Protein AF-A0A9W8S638-F1 (afdb_monomer)

pLDDT: mean 73.61, std 10.63, range [48.84, 89.06]

Organism: NCBI:txid1237075

Secondary structure (DSSP, 8-state):
--HHHHHHHHHHHHHHHHHHH---EEEEEETTEEE-SSPPPHHHHTSPPPPEEEETTEEEEE-PSP--TT-SEEE-TTS-GGG---HHHHHHHHHHHHHHHHHHSTT----TTSSPEEEEEEEEE-

Structure (mmCIF, N/CA/C/O backbone):
data_AF-A0A9W8S638-F1
#
_entry.id   AF-A0A9W8S638-F1
#
loop_
_atom_site.group_PDB
_atom_site.id
_atom_site.type_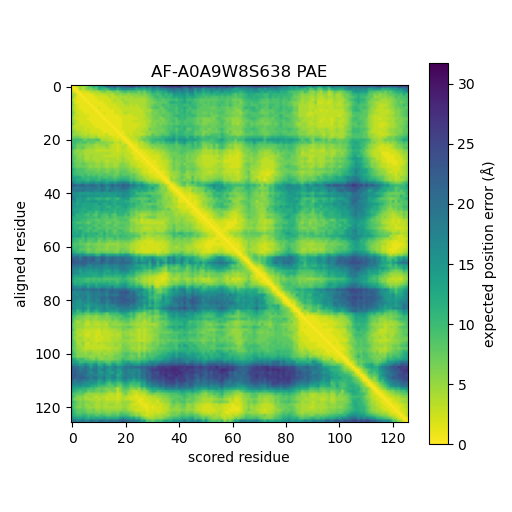symbol
_atom_site.label_atom_id
_atom_site.label_alt_id
_atom_site.label_comp_id
_atom_site.label_asym_id
_atom_site.label_entity_id
_atom_site.label_seq_id
_atom_site.pdbx_PDB_ins_code
_atom_site.Cartn_x
_atom_site.Cartn_y
_atom_site.Cartn_z
_atom_site.occupancy
_atom_site.B_iso_or_equiv
_atom_site.auth_seq_id
_atom_site.auth_comp_id
_atom_site.auth_asym_id
_atom_site.auth_atom_id
_atom_site.pdbx_PDB_model_num
ATOM 1 N N . MET A 1 1 ? 8.085 -21.108 -8.128 1.00 55.81 1 MET A N 1
ATOM 2 C CA . MET A 1 1 ? 8.413 -19.741 -8.559 1.00 55.81 1 MET A CA 1
ATOM 3 C C . MET A 1 1 ? 9.087 -19.091 -7.375 1.00 55.81 1 MET A C 1
ATOM 5 O O . MET A 1 1 ? 8.539 -19.183 -6.281 1.00 55.81 1 MET A O 1
ATOM 9 N N . ASP A 1 2 ? 10.310 -18.611 -7.561 1.00 77.69 2 ASP A N 1
ATOM 10 C CA . ASP A 1 2 ? 11.095 -17.989 -6.489 1.00 77.69 2 ASP A CA 1
ATOM 11 C C . ASP A 1 2 ? 10.426 -16.661 -6.083 1.00 77.69 2 ASP A C 1
ATOM 13 O O . ASP A 1 2 ? 9.883 -15.955 -6.936 1.00 77.69 2 ASP A O 1
ATOM 17 N N . SER A 1 3 ? 10.437 -16.305 -4.795 1.00 73.75 3 SER A N 1
ATOM 18 C CA . SER A 1 3 ? 9.907 -15.025 -4.302 1.00 73.75 3 SER A CA 1
ATOM 19 C C . SER A 1 3 ? 10.531 -13.833 -5.037 1.00 73.75 3 SER A C 1
ATOM 21 O O . SER A 1 3 ? 9.873 -12.815 -5.237 1.00 73.75 3 SER A O 1
ATOM 23 N N . ILE A 1 4 ? 11.777 -13.972 -5.498 1.00 76.94 4 ILE A N 1
ATOM 24 C CA . ILE A 1 4 ? 12.470 -12.955 -6.298 1.00 76.94 4 ILE A CA 1
ATOM 25 C C . ILE A 1 4 ? 11.812 -12.771 -7.677 1.00 76.94 4 ILE A C 1
ATOM 27 O O . ILE A 1 4 ? 11.581 -11.634 -8.087 1.00 76.94 4 ILE A O 1
ATOM 31 N N . GLU A 1 5 ? 11.460 -13.858 -8.369 1.00 79.94 5 GLU A N 1
ATOM 32 C CA . GLU A 1 5 ? 10.821 -13.809 -9.697 1.00 79.94 5 GLU A CA 1
ATOM 33 C C . GLU A 1 5 ? 9.436 -13.149 -9.633 1.00 79.94 5 GLU A C 1
ATOM 35 O O . GLU A 1 5 ? 9.044 -12.408 -10.539 1.00 79.94 5 GLU A O 1
ATOM 40 N N . ILE A 1 6 ? 8.700 -13.385 -8.540 1.00 80.44 6 ILE A N 1
ATOM 41 C CA . ILE A 1 6 ? 7.391 -12.763 -8.291 1.00 80.44 6 ILE A CA 1
ATOM 42 C C . ILE A 1 6 ? 7.542 -11.251 -8.147 1.00 80.44 6 ILE A C 1
ATOM 44 O O . ILE A 1 6 ? 6.836 -10.497 -8.815 1.00 80.44 6 ILE A O 1
ATOM 48 N N . LEU A 1 7 ? 8.470 -10.807 -7.296 1.00 80.62 7 LEU A N 1
ATOM 49 C CA . LEU A 1 7 ? 8.700 -9.385 -7.042 1.00 80.62 7 LEU A CA 1
ATOM 50 C C . LEU A 1 7 ? 9.145 -8.648 -8.310 1.00 80.62 7 LEU A C 1
ATOM 52 O O . LEU A 1 7 ? 8.638 -7.567 -8.596 1.00 80.62 7 LEU A O 1
ATOM 56 N N . GLN A 1 8 ? 10.026 -9.257 -9.106 1.00 80.19 8 GLN A N 1
ATOM 57 C CA . GLN A 1 8 ? 10.449 -8.703 -10.396 1.00 80.19 8 GLN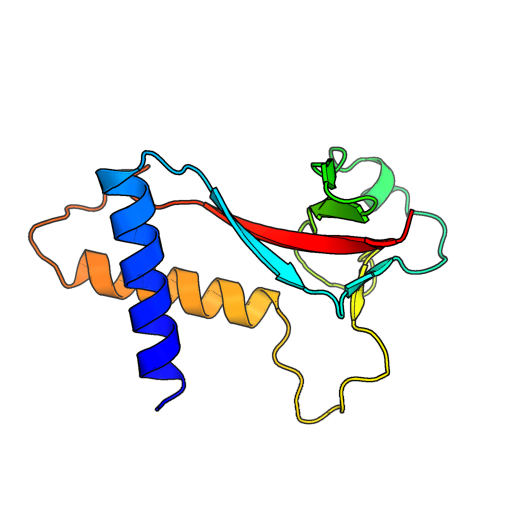 A CA 1
ATOM 58 C C . GLN A 1 8 ? 9.287 -8.598 -11.390 1.00 80.19 8 GLN A C 1
ATOM 60 O O . GLN A 1 8 ? 9.119 -7.574 -12.048 1.00 80.19 8 GLN A O 1
ATOM 65 N N . SER A 1 9 ? 8.447 -9.633 -11.476 1.00 83.00 9 SER A N 1
ATOM 66 C CA . SER A 1 9 ? 7.275 -9.620 -12.359 1.00 83.00 9 SER A CA 1
ATOM 67 C C . SER A 1 9 ? 6.285 -8.518 -11.968 1.00 83.00 9 SER A C 1
ATOM 69 O O . SER A 1 9 ? 5.749 -7.832 -12.837 1.00 83.00 9 SER A O 1
ATOM 71 N N . LEU A 1 10 ? 6.066 -8.312 -10.665 1.00 82.69 10 LEU A N 1
ATOM 72 C CA . LEU A 1 10 ? 5.214 -7.236 -10.152 1.00 82.69 10 LEU A CA 1
ATOM 73 C C . LEU A 1 10 ? 5.796 -5.849 -10.446 1.00 82.69 10 LEU A C 1
ATOM 75 O O . LEU A 1 10 ? 5.056 -4.975 -10.894 1.00 82.69 10 LEU A O 1
ATOM 79 N N . GLY A 1 11 ? 7.106 -5.662 -10.263 1.00 80.38 11 GLY A N 1
ATOM 80 C CA . GLY A 1 11 ? 7.779 -4.408 -10.609 1.00 80.38 11 GLY A CA 1
ATOM 81 C C . GLY A 1 11 ? 7.671 -4.077 -12.099 1.00 80.38 11 GLY A C 1
ATOM 82 O O . GLY A 1 11 ? 7.311 -2.960 -12.467 1.00 80.38 11 GLY A O 1
ATOM 83 N N . TYR A 1 12 ? 7.865 -5.071 -12.972 1.00 82.56 12 TYR A N 1
ATOM 84 C CA . TYR A 1 12 ? 7.689 -4.905 -14.418 1.00 82.56 12 TYR A CA 1
ATOM 85 C C . TYR A 1 12 ? 6.268 -4.468 -14.793 1.00 82.56 12 TYR A C 1
ATOM 87 O O . TYR A 1 12 ? 6.079 -3.548 -15.590 1.00 82.56 12 TYR A O 1
ATOM 95 N N . LEU A 1 13 ? 5.259 -5.112 -14.197 1.00 82.81 13 LEU A N 1
ATOM 96 C CA . LEU A 1 13 ? 3.858 -4.755 -14.416 1.00 82.81 13 LEU A CA 1
ATOM 97 C C . LEU A 1 13 ? 3.567 -3.320 -13.973 1.00 82.81 13 LEU A C 1
ATOM 99 O O . LEU A 1 13 ? 2.873 -2.600 -14.687 1.00 82.81 13 LEU A O 1
ATOM 103 N N . ALA A 1 14 ? 4.109 -2.897 -12.830 1.00 81.94 14 ALA A N 1
ATOM 104 C CA . ALA A 1 14 ? 3.930 -1.548 -12.310 1.00 81.94 14 ALA A CA 1
ATOM 105 C C . ALA A 1 14 ? 4.531 -0.487 -13.251 1.00 81.94 14 ALA A C 1
ATOM 107 O O . ALA A 1 14 ? 3.861 0.489 -13.593 1.00 81.94 14 ALA A O 1
ATOM 108 N N . VAL A 1 15 ? 5.753 -0.711 -13.741 1.00 81.00 15 VAL A N 1
ATOM 109 C CA . VAL A 1 15 ? 6.427 0.194 -14.690 1.00 81.00 15 VAL A CA 1
ATOM 110 C C . VAL A 1 15 ? 5.652 0.298 -15.999 1.00 81.00 15 VAL A C 1
ATOM 112 O O . VAL A 1 15 ? 5.337 1.403 -16.439 1.00 81.00 15 VAL A O 1
ATOM 115 N N . ASN A 1 16 ? 5.265 -0.833 -16.594 1.00 82.75 16 ASN A N 1
ATOM 116 C CA . ASN A 1 16 ? 4.473 -0.817 -17.824 1.00 82.75 16 ASN A CA 1
ATOM 117 C C . ASN A 1 16 ? 3.123 -0.119 -17.624 1.00 82.75 16 ASN A C 1
ATOM 119 O O . ASN A 1 16 ? 2.705 0.669 -18.467 1.00 82.75 16 ASN A O 1
ATOM 123 N N . ALA A 1 17 ? 2.456 -0.349 -16.492 1.00 82.44 17 ALA A N 1
ATOM 124 C CA . ALA A 1 17 ? 1.194 0.306 -16.173 1.00 82.44 17 ALA A CA 1
ATOM 125 C C . ALA A 1 17 ? 1.332 1.835 -16.049 1.00 82.44 17 ALA A C 1
ATOM 127 O O . ALA A 1 17 ? 0.437 2.567 -16.478 1.00 82.44 17 ALA A O 1
ATOM 128 N N . LYS A 1 18 ? 2.452 2.333 -15.511 1.00 83.75 18 LYS A N 1
ATOM 129 C CA . LYS A 1 18 ? 2.751 3.771 -15.475 1.00 83.75 18 LYS A CA 1
ATOM 130 C C . LYS A 1 18 ? 3.029 4.322 -16.874 1.00 83.75 18 LYS A C 1
ATOM 132 O O . LYS A 1 18 ? 2.412 5.313 -17.255 1.00 83.75 18 LYS A O 1
ATOM 137 N N . ILE A 1 19 ? 3.912 3.675 -17.637 1.00 81.12 19 ILE A N 1
ATOM 138 C CA . ILE A 1 19 ? 4.354 4.142 -18.961 1.00 81.12 19 ILE A CA 1
ATOM 139 C C . ILE A 1 19 ? 3.208 4.119 -19.980 1.00 81.12 19 ILE A C 1
ATOM 141 O O . ILE A 1 19 ? 3.009 5.090 -20.707 1.00 81.12 19 ILE A O 1
ATOM 145 N N . GLU A 1 20 ? 2.454 3.022 -20.045 1.00 83.06 20 GLU A N 1
ATOM 146 C CA . GLU A 1 20 ? 1.414 2.822 -21.061 1.00 83.06 20 GLU A CA 1
ATOM 147 C C . GLU A 1 20 ? 0.041 3.318 -20.600 1.00 83.06 20 GLU A C 1
ATOM 149 O O . GLU A 1 20 ? -0.746 3.823 -21.401 1.00 83.06 20 GLU A O 1
ATOM 154 N N . GLY A 1 21 ? -0.262 3.159 -19.311 1.00 78.00 21 GLY A N 1
ATOM 155 C CA . GLY A 1 21 ? -1.582 3.426 -18.741 1.00 78.00 21 GLY A CA 1
ATOM 156 C C . GLY A 1 21 ? -1.707 4.757 -18.003 1.00 78.00 21 GLY A C 1
ATOM 157 O O . GLY A 1 21 ? -2.814 5.096 -17.587 1.00 78.00 21 GLY A O 1
ATOM 158 N N . ASN A 1 22 ? -0.608 5.501 -17.821 1.00 79.12 22 ASN A N 1
ATOM 159 C CA . ASN A 1 22 ? -0.552 6.715 -16.999 1.00 79.12 22 ASN A CA 1
ATOM 160 C C . ASN A 1 22 ? -1.116 6.491 -15.579 1.00 79.12 22 ASN A C 1
ATOM 162 O O . ASN A 1 22 ? -1.827 7.333 -15.030 1.00 79.12 22 ASN A O 1
ATOM 166 N N . ILE A 1 23 ? -0.848 5.312 -15.004 1.00 82.12 23 ILE A N 1
ATOM 167 C CA . ILE A 1 23 ? -1.284 4.965 -13.649 1.00 82.12 23 ILE A CA 1
ATOM 168 C C . ILE A 1 23 ? -0.327 5.581 -12.638 1.00 82.12 23 ILE A C 1
ATOM 170 O O . ILE A 1 23 ? 0.828 5.184 -12.564 1.00 82.12 23 ILE A O 1
ATOM 174 N N . ASP A 1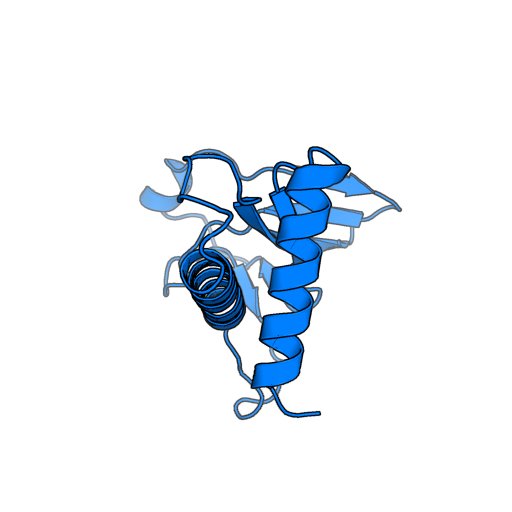 24 ? -0.818 6.510 -11.821 1.00 80.94 24 ASP A N 1
ATOM 175 C CA . ASP A 1 24 ? 0.018 7.201 -10.836 1.00 80.94 24 ASP A CA 1
ATOM 176 C C . ASP A 1 24 ? 0.329 6.378 -9.590 1.00 80.94 24 ASP A C 1
ATOM 178 O O . ASP A 1 24 ? 1.387 6.561 -8.998 1.00 80.94 24 ASP A O 1
ATOM 182 N N . THR A 1 25 ? -0.562 5.470 -9.190 1.00 80.88 25 THR A N 1
ATOM 183 C CA . THR A 1 25 ? -0.381 4.675 -7.973 1.00 80.88 25 THR A CA 1
ATOM 184 C C . THR A 1 25 ? -0.881 3.253 -8.175 1.00 80.88 25 THR A C 1
ATOM 186 O O . THR A 1 25 ? -2.020 3.040 -8.599 1.00 80.88 25 THR A O 1
ATOM 189 N N . PHE A 1 26 ? -0.051 2.279 -7.817 1.00 81.31 26 PHE A N 1
ATOM 190 C CA . PHE A 1 26 ? -0.411 0.874 -7.739 1.00 81.31 26 PHE A CA 1
ATOM 191 C C . PHE A 1 26 ? -0.849 0.531 -6.311 1.00 81.31 26 PHE A C 1
ATOM 193 O O . PHE A 1 26 ? -0.052 0.555 -5.372 1.00 81.31 26 PHE A O 1
ATOM 200 N N . TRP A 1 27 ? -2.134 0.214 -6.145 1.00 83.50 27 TRP A N 1
ATOM 201 C CA . TRP A 1 27 ? -2.714 -0.113 -4.844 1.00 83.50 27 TRP A CA 1
ATOM 202 C C . TRP A 1 27 ? -2.805 -1.624 -4.638 1.00 83.50 27 TRP A C 1
ATOM 204 O O . TRP A 1 27 ? -3.467 -2.309 -5.419 1.00 83.50 27 TRP A O 1
ATOM 214 N N . LEU A 1 28 ? -2.228 -2.141 -3.551 1.00 81.31 28 LEU A N 1
ATOM 215 C CA . LEU A 1 28 ? -2.563 -3.481 -3.062 1.00 81.31 28 LEU A CA 1
ATOM 216 C C . LEU A 1 28 ? -3.619 -3.386 -1.974 1.00 81.31 28 LEU A C 1
ATOM 218 O O . LEU A 1 28 ? -3.534 -2.556 -1.070 1.00 81.31 28 LEU A O 1
ATOM 222 N N . ILE A 1 29 ? -4.602 -4.273 -2.052 1.00 83.25 29 ILE A N 1
ATOM 223 C CA . ILE A 1 29 ? -5.633 -4.413 -1.031 1.00 83.25 29 ILE A CA 1
ATOM 224 C C . ILE A 1 29 ? -5.248 -5.594 -0.151 1.00 83.25 29 ILE A C 1
ATOM 226 O O . ILE A 1 29 ? -5.179 -6.723 -0.634 1.00 83.25 29 ILE A O 1
ATOM 230 N N . ASP A 1 30 ? -5.050 -5.340 1.140 1.00 80.06 30 ASP A N 1
ATOM 231 C CA . ASP A 1 30 ? -4.863 -6.399 2.123 1.00 80.06 30 ASP A CA 1
ATOM 232 C C . ASP A 1 30 ? -6.115 -6.548 2.995 1.00 80.06 30 ASP A C 1
ATOM 234 O O . ASP A 1 30 ? -6.436 -5.722 3.856 1.00 80.06 30 ASP A O 1
ATOM 238 N N . TYR A 1 31 ? -6.831 -7.647 2.764 1.00 78.25 31 TYR A N 1
ATOM 239 C CA . TYR A 1 31 ? -8.040 -8.011 3.502 1.00 78.25 31 TYR A CA 1
ATOM 240 C C . TYR A 1 31 ? -7.763 -8.434 4.949 1.00 78.25 31 TYR A C 1
ATOM 242 O O . TYR A 1 31 ? -8.681 -8.422 5.777 1.00 78.25 31 TYR A O 1
ATOM 250 N N . CYS A 1 32 ? -6.513 -8.774 5.267 1.00 76.75 32 CYS A N 1
ATOM 251 C CA . CYS A 1 32 ? -6.087 -9.130 6.610 1.00 76.75 32 CYS A CA 1
ATOM 252 C C . CYS A 1 32 ? -5.873 -7.891 7.479 1.00 76.75 32 CYS A C 1
ATOM 254 O O . CYS A 1 32 ? -5.787 -8.028 8.693 1.00 76.75 32 CYS A O 1
ATOM 256 N N . ILE A 1 33 ? -5.802 -6.680 6.919 1.00 79.25 33 ILE A N 1
ATOM 257 C CA . ILE A 1 33 ? -5.567 -5.469 7.710 1.00 79.25 33 ILE A CA 1
ATOM 258 C C . ILE A 1 33 ? -6.885 -4.932 8.245 1.00 79.25 33 ILE A C 1
ATOM 260 O O . ILE A 1 33 ? -7.841 -4.688 7.510 1.00 79.25 33 ILE A O 1
ATOM 264 N N . LYS A 1 34 ? -6.922 -4.732 9.560 1.00 79.31 34 LYS A N 1
ATOM 265 C CA . LYS A 1 34 ? -8.070 -4.223 10.303 1.00 79.31 34 LYS A CA 1
ATOM 266 C C . LYS A 1 34 ? -7.666 -3.033 11.154 1.00 79.31 34 LYS A C 1
ATOM 268 O O . LYS A 1 34 ? -6.530 -2.907 11.620 1.00 79.31 34 LYS A O 1
ATOM 273 N N . ARG A 1 35 ? -8.625 -2.145 11.385 1.00 77.75 35 ARG A N 1
ATOM 274 C CA . ARG A 1 35 ? -8.439 -1.013 12.282 1.00 77.75 35 ARG A CA 1
ATOM 275 C C . ARG A 1 35 ? -8.461 -1.480 13.736 1.00 77.75 35 ARG A C 1
ATOM 277 O O . ARG A 1 35 ? -9.340 -2.229 14.154 1.00 77.75 35 ARG A O 1
ATOM 284 N N . ARG A 1 36 ? -7.505 -1.010 14.534 1.00 76.19 36 ARG A N 1
ATOM 285 C CA . ARG A 1 36 ? -7.505 -1.185 15.989 1.00 76.19 36 ARG A CA 1
ATOM 286 C C . ARG A 1 36 ? -8.650 -0.395 16.616 1.00 76.19 36 ARG A C 1
ATOM 288 O O . ARG A 1 36 ? -8.869 0.763 16.270 1.00 76.19 36 ARG A O 1
ATOM 295 N N . ALA A 1 37 ? -9.284 -0.965 17.635 1.00 68.62 37 ALA A N 1
ATOM 296 C CA . ALA A 1 37 ? -10.358 -0.326 18.397 1.00 68.62 37 ALA A CA 1
ATOM 297 C C . ALA A 1 37 ? -9.872 0.749 19.405 1.00 68.62 37 ALA A C 1
ATOM 299 O O . ALA A 1 37 ? -10.439 0.870 20.487 1.00 68.62 37 ALA A O 1
ATOM 300 N N . HIS A 1 38 ? -8.817 1.517 19.098 1.00 67.69 38 HIS A N 1
ATOM 301 C CA . HIS A 1 38 ? -8.276 2.530 20.019 1.00 67.69 38 HIS A CA 1
ATOM 302 C C . HIS A 1 38 ? -8.518 3.967 19.549 1.00 67.69 38 HIS A C 1
ATOM 304 O O . HIS A 1 38 ? -8.662 4.252 18.360 1.00 67.69 38 HIS A O 1
ATOM 310 N N . VAL A 1 39 ? -8.541 4.881 20.521 1.00 68.12 39 VAL A N 1
ATOM 311 C CA . VAL A 1 39 ? -8.621 6.327 20.293 1.00 68.12 39 VAL A CA 1
ATOM 312 C C . VAL A 1 39 ? -7.309 6.807 19.658 1.00 68.12 39 VAL A C 1
ATOM 314 O O . VAL A 1 39 ? -6.253 6.528 20.231 1.00 68.12 39 VAL A O 1
ATOM 317 N N . PRO A 1 40 ? -7.342 7.545 18.530 1.00 69.12 40 PRO A N 1
ATOM 318 C CA . PRO A 1 40 ? -6.132 8.080 17.918 1.00 69.12 40 PRO A CA 1
ATOM 319 C C . PRO A 1 40 ? -5.318 8.933 18.901 1.00 69.12 40 PRO A C 1
ATOM 321 O O . PRO A 1 40 ? -5.850 9.788 19.609 1.00 69.12 40 PRO A O 1
ATOM 324 N N . THR A 1 41 ? -4.006 8.732 18.923 1.00 72.12 41 THR A N 1
ATOM 325 C CA . THR A 1 41 ? -3.049 9.601 19.607 1.00 72.12 41 THR A CA 1
ATOM 326 C C . THR A 1 41 ? -3.064 11.007 18.998 1.00 72.12 41 THR A C 1
ATOM 328 O O . THR A 1 41 ? -3.397 11.197 17.827 1.00 72.12 41 THR A O 1
ATOM 331 N N . LYS A 1 42 ? -2.616 12.016 19.760 1.00 75.56 42 LYS A N 1
ATOM 332 C CA . LYS A 1 42 ? -2.471 13.395 19.248 1.00 75.56 42 LYS A CA 1
ATOM 333 C C . LYS A 1 42 ? -1.601 13.476 17.987 1.00 75.56 42 LYS A C 1
ATOM 335 O O . LYS A 1 42 ? -1.862 14.308 17.130 1.00 75.56 42 LYS A O 1
ATOM 340 N N . LYS A 1 43 ? -0.578 12.619 17.870 1.00 71.88 43 LYS A N 1
ATOM 341 C CA . LYS A 1 43 ? 0.276 12.552 16.676 1.00 71.88 43 LYS A CA 1
ATOM 342 C C . LYS A 1 43 ? -0.503 12.044 15.462 1.00 71.88 43 LYS A C 1
ATOM 344 O O . LYS A 1 43 ? -0.430 12.672 14.416 1.00 71.88 43 LYS A O 1
ATOM 349 N N . GLN A 1 44 ? -1.282 10.972 15.619 1.00 69.31 44 GLN A N 1
ATOM 350 C CA . GLN A 1 44 ? -2.121 10.426 14.545 1.00 69.31 44 GLN A CA 1
ATOM 351 C C . GLN A 1 44 ? -3.229 11.397 14.122 1.00 69.31 44 GLN A C 1
ATOM 353 O O . GLN A 1 44 ? -3.510 11.513 12.938 1.00 69.31 44 GLN A O 1
ATOM 358 N N . ALA A 1 45 ? -3.841 12.116 15.068 1.00 74.44 45 ALA A N 1
ATOM 359 C CA . ALA A 1 45 ? -4.903 13.080 14.766 1.00 74.44 45 ALA A CA 1
ATOM 360 C C . ALA A 1 45 ? -4.421 14.283 13.934 1.00 74.44 45 ALA A C 1
ATOM 362 O O . ALA A 1 45 ? -5.230 14.930 13.278 1.00 74.44 45 ALA A O 1
ATOM 363 N N . ASN A 1 46 ? -3.117 14.576 13.969 1.00 76.56 46 ASN A N 1
ATOM 364 C CA . ASN A 1 46 ? -2.499 15.649 13.192 1.00 76.56 46 ASN A CA 1
ATOM 365 C C . ASN A 1 46 ? -1.997 15.184 11.814 1.00 76.56 46 ASN A C 1
ATOM 367 O O . ASN A 1 46 ? -1.538 16.020 11.036 1.00 76.56 46 ASN A O 1
ATOM 371 N N . LEU A 1 47 ? -2.034 13.879 11.515 1.00 73.81 47 LEU A N 1
ATOM 372 C CA . LEU A 1 47 ? -1.714 13.380 10.179 1.00 73.81 47 LEU A CA 1
ATOM 373 C C . LEU A 1 47 ? -2.829 13.765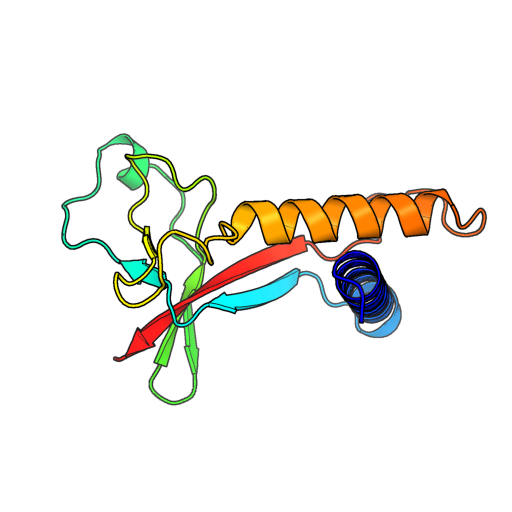 9.198 1.00 73.81 47 LEU A C 1
ATOM 375 O O . LEU A 1 47 ? -3.994 13.854 9.602 1.00 73.81 47 LEU A O 1
ATOM 379 N N . PRO A 1 48 ? -2.500 13.981 7.912 1.00 75.75 48 PRO A N 1
ATOM 380 C CA . PRO A 1 48 ? -3.525 14.151 6.896 1.00 75.75 48 PRO A CA 1
ATOM 381 C C . PRO A 1 48 ? -4.475 12.943 6.901 1.00 75.75 48 PRO A C 1
ATOM 383 O O . PRO A 1 48 ? -4.043 11.816 7.167 1.00 75.75 48 PRO A O 1
ATOM 386 N N . PRO A 1 49 ? -5.775 13.162 6.633 1.00 78.69 49 PRO A N 1
ATOM 387 C CA . PRO A 1 49 ? -6.722 12.064 6.561 1.00 78.69 49 PRO A CA 1
ATOM 388 C C . PRO A 1 49 ? -6.300 11.097 5.443 1.00 78.69 49 PRO A C 1
ATOM 390 O O . PRO A 1 49 ? -5.914 11.561 4.367 1.00 78.69 49 PRO A O 1
ATOM 393 N N . PRO A 1 50 ? -6.381 9.774 5.673 1.00 82.56 50 PRO A N 1
ATOM 394 C CA . PRO A 1 50 ? -6.065 8.800 4.637 1.00 82.56 50 PRO A CA 1
ATOM 395 C C . PRO A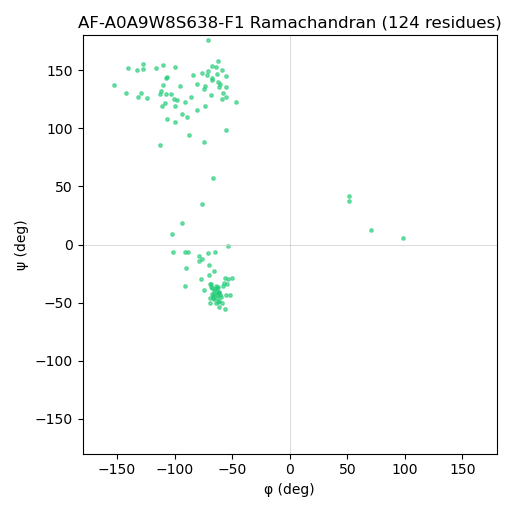 1 50 ? -7.057 8.922 3.480 1.00 82.56 50 PRO A C 1
ATOM 397 O O . PRO A 1 50 ? -8.220 9.300 3.682 1.00 82.56 50 PRO A O 1
ATOM 400 N N . ARG A 1 51 ? -6.631 8.547 2.273 1.00 86.75 51 ARG A N 1
ATOM 401 C CA . ARG A 1 51 ? -7.554 8.369 1.149 1.00 86.75 51 ARG A CA 1
ATOM 402 C C . ARG A 1 51 ? -8.559 7.267 1.480 1.00 86.75 51 ARG A C 1
ATOM 404 O O . ARG A 1 51 ? -8.203 6.214 2.008 1.00 86.75 51 ARG A O 1
ATOM 411 N N . VAL A 1 52 ? -9.828 7.519 1.172 1.00 86.94 52 VAL A N 1
ATOM 412 C CA . VAL A 1 52 ? -10.922 6.562 1.372 1.00 86.94 52 VAL A CA 1
ATOM 413 C C . VAL A 1 52 ? -11.709 6.447 0.077 1.00 86.94 52 VAL A C 1
ATOM 415 O O . VAL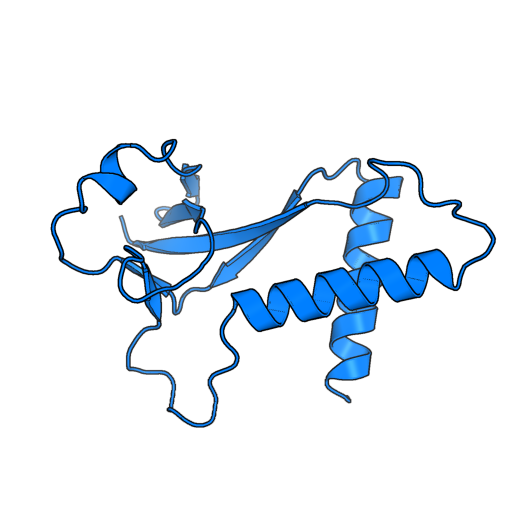 A 1 52 ? -12.119 7.463 -0.484 1.00 86.94 52 VAL A O 1
ATOM 418 N N . SER A 1 53 ? -11.957 5.221 -0.369 1.00 88.81 53 SER A N 1
ATOM 419 C CA . SER A 1 53 ? -12.853 4.921 -1.483 1.00 88.81 53 SER A CA 1
ATOM 420 C C . SER A 1 53 ? -13.896 3.881 -1.073 1.00 88.81 53 SER A C 1
ATOM 422 O O . SER A 1 53 ? -13.711 3.119 -0.123 1.00 88.81 53 SER A O 1
ATOM 424 N N . TYR A 1 54 ? -15.031 3.885 -1.769 1.00 88.75 54 TYR A N 1
ATOM 425 C CA . TYR A 1 54 ? -16.138 2.963 -1.531 1.00 88.75 54 TYR A CA 1
ATOM 426 C C . TYR A 1 54 ? -16.450 2.230 -2.827 1.00 88.75 54 TYR A C 1
ATOM 428 O O . TYR A 1 54 ? -16.674 2.872 -3.853 1.00 88.75 54 TYR A O 1
ATOM 436 N N . GLN A 1 55 ? -16.468 0.902 -2.780 1.00 86.50 55 GLN A N 1
ATOM 437 C CA . GLN A 1 55 ? -16.764 0.066 -3.939 1.00 86.50 55 GLN A CA 1
ATOM 438 C C . GLN A 1 55 ? -17.367 -1.263 -3.475 1.00 86.50 55 GLN A C 1
ATOM 440 O O . GLN A 1 55 ? -16.924 -1.829 -2.481 1.00 86.50 55 GLN A O 1
ATOM 445 N N . ASP A 1 56 ? -18.411 -1.735 -4.162 1.00 86.50 56 ASP A N 1
ATOM 446 C CA . ASP A 1 56 ? -19.074 -3.024 -3.902 1.00 86.50 56 ASP A CA 1
ATOM 447 C C . ASP A 1 56 ? -19.493 -3.248 -2.435 1.00 86.50 56 ASP A C 1
ATOM 449 O O . ASP A 1 56 ? -19.304 -4.322 -1.866 1.00 86.50 56 ASP A O 1
ATOM 453 N N . GLY A 1 57 ? -20.042 -2.207 -1.795 1.00 84.38 57 GLY A N 1
ATOM 454 C CA . GLY A 1 57 ? -20.468 -2.262 -0.388 1.00 84.38 57 GLY A CA 1
ATOM 455 C C . GLY A 1 57 ? -19.313 -2.339 0.615 1.00 84.38 57 GLY A C 1
ATOM 456 O O . GLY A 1 57 ? -19.530 -2.623 1.787 1.00 84.38 57 GLY A O 1
ATOM 457 N N . ARG A 1 58 ? -18.079 -2.097 0.166 1.00 86.81 58 ARG A N 1
ATOM 458 C CA . ARG A 1 58 ? -16.872 -2.122 0.991 1.00 86.81 58 ARG A CA 1
ATOM 459 C C . ARG A 1 58 ? -16.231 -0.750 1.041 1.00 86.81 58 ARG A C 1
ATOM 461 O O . ARG A 1 58 ? -16.343 0.054 0.112 1.00 86.81 58 ARG A O 1
ATOM 468 N N . ARG A 1 59 ? -15.533 -0.503 2.142 1.00 89.06 59 ARG A N 1
ATOM 469 C CA . ARG A 1 59 ? -14.756 0.706 2.387 1.00 89.06 59 ARG A CA 1
ATOM 470 C C . ARG A 1 59 ? -13.271 0.366 2.303 1.00 89.06 59 ARG A C 1
ATOM 472 O O . ARG A 1 59 ? -12.785 -0.471 3.061 1.00 89.06 59 ARG A O 1
ATOM 479 N N . PHE A 1 60 ? -12.558 1.038 1.406 1.00 88.38 60 PHE A N 1
ATOM 480 C CA . PHE A 1 60 ? -11.118 0.896 1.214 1.00 88.38 60 PHE A CA 1
ATOM 481 C C . PHE A 1 60 ? -10.409 2.128 1.754 1.00 88.38 60 PHE A C 1
ATOM 483 O O . PHE A 1 60 ? -10.805 3.255 1.454 1.00 88.38 60 PHE A O 1
ATOM 490 N N . ILE A 1 61 ? -9.395 1.924 2.588 1.00 87.56 61 ILE A N 1
ATOM 491 C CA . ILE A 1 61 ? -8.740 3.010 3.318 1.00 87.56 61 ILE A CA 1
ATOM 492 C C . ILE A 1 61 ? -7.238 2.874 3.167 1.00 87.56 61 ILE A C 1
ATOM 494 O O . ILE A 1 61 ? -6.677 1.827 3.476 1.00 87.56 61 ILE A O 1
ATOM 498 N N . GLU A 1 62 ? -6.600 3.952 2.733 1.00 86.50 62 GLU A N 1
ATOM 499 C CA . GLU A 1 62 ? -5.152 4.054 2.665 1.00 86.50 62 GLU A CA 1
ATOM 500 C C . GLU A 1 62 ? -4.514 3.830 4.033 1.00 86.50 62 GLU A C 1
ATOM 502 O O . GLU A 1 62 ? -4.881 4.442 5.045 1.00 86.50 62 GLU A O 1
ATOM 507 N N . VAL A 1 63 ? -3.513 2.957 4.042 1.00 80.69 63 VAL A N 1
ATOM 508 C CA . VAL A 1 63 ? -2.692 2.723 5.211 1.00 80.69 63 VAL A CA 1
ATOM 509 C C . VAL A 1 63 ? -1.387 3.495 5.094 1.00 80.69 63 VAL A C 1
ATOM 511 O O . VAL A 1 63 ? -0.467 3.106 4.381 1.00 80.69 63 VAL A O 1
ATOM 514 N N . LEU A 1 64 ? -1.297 4.581 5.857 1.00 72.88 64 LEU A N 1
ATOM 515 C CA . LEU A 1 64 ? -0.085 5.384 5.968 1.00 72.88 64 LEU A CA 1
ATOM 516 C C . LEU A 1 64 ? 0.971 4.639 6.812 1.00 72.88 64 LEU A C 1
ATOM 518 O O . LEU A 1 64 ? 0.736 4.318 7.980 1.00 72.88 64 LEU A O 1
ATOM 522 N N . SER A 1 65 ? 2.123 4.355 6.200 1.00 62.19 65 SER A N 1
ATOM 523 C CA . SER A 1 65 ? 3.310 3.738 6.815 1.00 62.19 65 SER A CA 1
ATOM 524 C C . SER A 1 65 ? 3.987 4.669 7.849 1.00 62.19 65 SER A C 1
ATOM 526 O O . SER A 1 65 ? 3.888 5.891 7.707 1.00 62.19 65 SER A O 1
ATOM 528 N N . PRO A 1 66 ? 4.711 4.147 8.869 1.00 53.06 66 PRO A N 1
ATOM 529 C CA . PRO A 1 66 ? 4.941 2.737 9.170 1.00 53.06 66 PRO A CA 1
ATOM 530 C C . PRO A 1 66 ? 4.032 2.201 10.278 1.00 53.06 66 PRO A C 1
ATOM 532 O O . PRO A 1 66 ? 3.620 2.915 11.197 1.00 53.06 66 PRO A O 1
ATOM 535 N N . TYR A 1 67 ? 3.777 0.893 10.208 1.00 60.12 67 TYR A N 1
ATOM 536 C CA . TYR A 1 67 ? 3.070 0.075 11.197 1.00 60.12 67 TYR A CA 1
ATOM 537 C C . TYR A 1 67 ? 3.849 -0.051 12.518 1.00 60.12 67 TYR A C 1
ATOM 539 O O . TYR A 1 67 ? 4.172 -1.138 12.984 1.00 60.12 67 TYR A O 1
ATOM 547 N N . GLY A 1 68 ? 4.171 1.078 13.145 1.00 54.16 68 GLY A N 1
ATOM 548 C CA . GLY A 1 68 ? 4.703 1.109 14.498 1.00 54.16 68 GLY A CA 1
ATOM 549 C C . GLY A 1 68 ? 3.636 0.742 15.532 1.00 54.16 68 GLY A C 1
ATOM 550 O O . GLY A 1 68 ? 2.448 0.603 15.228 1.00 54.16 68 GLY A O 1
ATOM 551 N N . ARG A 1 69 ? 4.041 0.663 16.808 1.00 57.16 69 ARG A N 1
ATOM 552 C CA . ARG A 1 69 ? 3.104 0.511 17.942 1.00 57.16 69 ARG A CA 1
ATOM 553 C C . ARG A 1 69 ? 1.963 1.532 17.909 1.00 57.16 69 ARG A C 1
ATOM 555 O O . ARG A 1 69 ? 0.861 1.192 18.327 1.00 57.16 69 ARG A O 1
ATOM 562 N N . ASP A 1 70 ? 2.217 2.703 17.335 1.00 62.34 70 ASP A N 1
ATOM 563 C CA . ASP A 1 70 ? 1.274 3.808 17.192 1.00 62.34 70 ASP A CA 1
ATOM 564 C C . ASP A 1 70 ? 0.520 3.806 15.847 1.00 62.34 70 ASP A C 1
ATOM 566 O O . ASP A 1 70 ? -0.000 4.840 15.447 1.00 62.34 70 ASP A O 1
ATOM 570 N N . SER A 1 71 ? 0.458 2.697 15.103 1.00 71.69 71 SER A N 1
ATOM 571 C CA . SER A 1 71 ? -0.394 2.603 13.907 1.00 71.69 71 SER A CA 1
ATOM 572 C C . SER A 1 71 ? -1.852 2.313 14.291 1.00 71.69 71 SER A C 1
ATOM 574 O O . SER A 1 71 ? -2.102 1.482 15.175 1.00 71.69 71 SER A O 1
ATOM 576 N N . PRO A 1 72 ? -2.846 2.962 13.645 1.00 73.69 72 PRO A N 1
ATOM 577 C CA . PRO A 1 72 ? -4.253 2.615 13.824 1.00 73.69 72 PRO A CA 1
ATOM 578 C C . PRO A 1 72 ? -4.605 1.274 13.171 1.00 73.69 72 PRO A C 1
ATOM 580 O O . PRO A 1 72 ? -5.708 0.776 13.381 1.00 73.69 72 PRO A O 1
ATOM 583 N N . TRP A 1 73 ? -3.679 0.685 12.415 1.00 78.12 73 TRP A N 1
ATOM 584 C CA . TRP A 1 73 ? -3.864 -0.542 11.661 1.00 78.12 73 TRP A CA 1
ATOM 585 C C . TRP A 1 73 ? -3.121 -1.709 12.303 1.00 78.12 73 TRP A C 1
ATOM 587 O O . TRP A 1 73 ? -2.019 -1.560 12.831 1.00 78.12 73 TRP A O 1
ATOM 597 N N . GLN A 1 74 ? -3.729 -2.886 12.239 1.00 75.62 74 GLN A N 1
ATOM 598 C CA . GLN A 1 74 ? -3.116 -4.150 12.622 1.00 75.62 74 GLN A CA 1
ATOM 599 C C . GLN A 1 74 ? -3.532 -5.246 11.649 1.00 75.62 74 GLN A C 1
ATOM 601 O O . GLN A 1 74 ? -4.623 -5.194 11.088 1.00 75.62 74 GLN A O 1
ATOM 606 N N . GLN A 1 75 ? -2.685 -6.248 11.476 1.00 70.94 75 GLN A N 1
ATOM 607 C CA . GLN A 1 75 ? -3.056 -7.454 10.749 1.00 70.94 75 GLN A CA 1
ATOM 608 C C . GLN A 1 75 ? -3.959 -8.335 11.629 1.00 70.94 75 GLN A C 1
ATOM 610 O O . GLN A 1 75 ? -3.849 -8.322 12.858 1.00 70.94 75 GLN A O 1
ATOM 615 N N . SER A 1 76 ? -4.888 -9.055 11.010 1.00 67.25 76 SER A N 1
ATOM 616 C CA . SER A 1 76 ? -5.800 -9.984 11.669 1.00 67.25 76 SER A CA 1
ATOM 617 C C . SER A 1 76 ? -5.010 -11.115 12.320 1.00 67.25 76 SER A C 1
ATOM 619 O O . SER A 1 76 ? -4.063 -11.639 11.736 1.00 67.25 76 SER A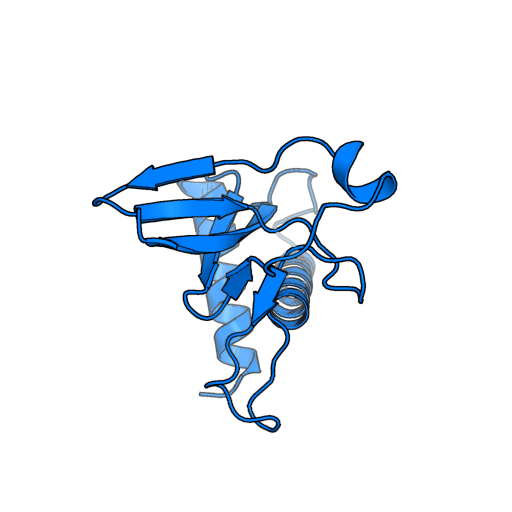 O 1
ATOM 621 N N . TYR A 1 77 ? -5.427 -11.515 13.521 1.00 57.81 77 TYR A N 1
ATOM 622 C CA . TYR A 1 77 ? -4.799 -12.581 14.310 1.00 57.81 77 TYR A CA 1
ATOM 623 C C . TYR A 1 77 ? -4.900 -13.976 13.671 1.00 57.81 77 TYR A C 1
ATOM 625 O O . TYR A 1 77 ? -4.321 -14.922 14.192 1.00 57.81 77 TYR A O 1
ATOM 633 N N . GLU A 1 78 ? -5.639 -14.115 12.568 1.00 59.34 78 GLU A N 1
ATOM 634 C CA . GLU A 1 78 ? -5.809 -15.379 11.843 1.00 59.34 78 GLU A CA 1
ATOM 635 C C . GLU A 1 78 ? -4.586 -15.765 10.993 1.00 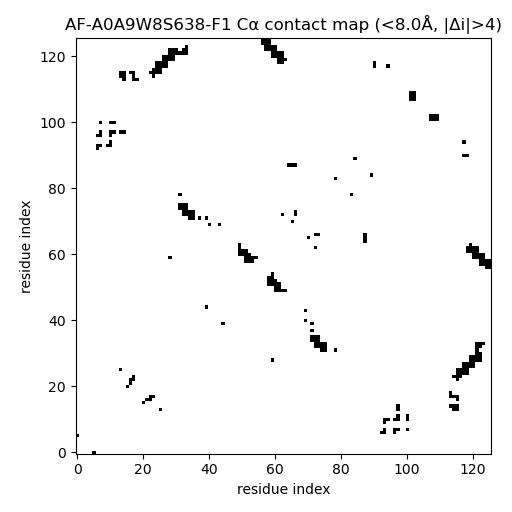59.34 78 GLU A C 1
ATOM 637 O O . GLU A 1 78 ? -4.497 -16.908 10.555 1.00 59.34 78 GLU A O 1
ATOM 642 N N . VAL A 1 79 ? -3.631 -14.849 10.783 1.00 59.00 79 VAL A N 1
ATOM 643 C CA . VAL A 1 79 ? -2.381 -15.137 10.062 1.00 59.00 79 VAL A CA 1
ATOM 644 C C . VAL A 1 79 ? -1.312 -15.589 11.061 1.00 59.00 79 VAL A C 1
ATOM 646 O O . VAL A 1 79 ? -1.001 -14.873 12.019 1.00 59.00 79 VAL A O 1
ATOM 649 N N . GLY A 1 80 ? -0.763 -16.789 10.850 1.00 55.00 80 GLY A N 1
ATOM 650 C CA . GLY A 1 80 ? 0.262 -17.382 11.709 1.00 55.00 80 GLY A CA 1
ATOM 651 C C . GLY A 1 80 ? 1.521 -16.516 11.822 1.00 55.00 80 GLY A C 1
ATOM 652 O O . GLY A 1 80 ? 1.884 -15.788 10.901 1.00 55.00 80 GLY A O 1
ATOM 653 N N . GLU A 1 81 ? 2.202 -16.603 12.968 1.00 54.81 81 GLU A N 1
ATOM 654 C CA . GLU A 1 81 ? 3.409 -15.821 13.274 1.00 54.81 81 GLU A CA 1
ATOM 655 C C . GLU A 1 81 ? 4.549 -15.995 12.267 1.00 54.81 81 GLU A C 1
ATOM 657 O O . GLU A 1 81 ? 5.256 -15.032 11.967 1.00 54.81 81 GLU A O 1
ATOM 662 N N . ASP A 1 82 ? 4.660 -17.192 11.703 1.00 53.16 82 ASP A N 1
ATOM 663 C CA . ASP A 1 82 ? 5.740 -17.589 10.802 1.00 53.16 82 ASP A CA 1
ATOM 664 C C . ASP A 1 82 ? 5.456 -17.272 9.319 1.00 53.1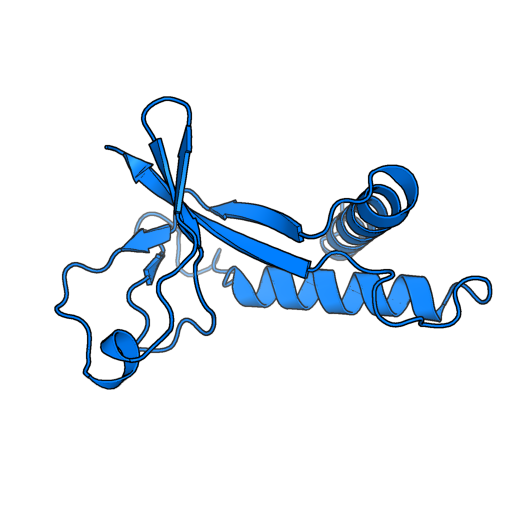6 82 ASP A C 1
ATOM 666 O O . ASP A 1 82 ? 6.341 -17.407 8.479 1.00 53.16 82 ASP A O 1
ATOM 670 N N . GLU A 1 83 ? 4.248 -16.802 8.986 1.00 52.38 83 GLU A N 1
ATOM 671 C CA . GLU A 1 83 ? 3.850 -16.379 7.627 1.00 52.38 83 GLU A CA 1
ATOM 672 C C . GLU A 1 83 ? 3.854 -14.845 7.471 1.00 52.38 83 GLU A C 1
ATOM 674 O O . GLU A 1 83 ? 3.399 -14.287 6.469 1.00 52.38 83 GLU A O 1
ATOM 679 N N . ARG A 1 84 ? 4.380 -14.140 8.479 1.00 55.34 84 ARG A N 1
ATOM 680 C CA . ARG A 1 84 ? 4.415 -12.679 8.563 1.00 55.34 84 ARG A CA 1
ATOM 681 C C . ARG A 1 84 ? 5.462 -12.083 7.623 1.00 55.34 84 ARG A C 1
ATOM 683 O O . ARG A 1 84 ? 6.579 -11.782 8.038 1.00 55.34 84 ARG A O 1
ATOM 690 N N . MET A 1 85 ? 5.084 -11.805 6.380 1.00 60.69 85 MET A N 1
ATOM 691 C CA . MET A 1 85 ? 5.703 -10.694 5.660 1.00 60.69 85 MET A CA 1
ATOM 692 C C . MET A 1 85 ? 4.889 -9.438 5.950 1.00 60.69 85 MET A C 1
ATOM 694 O O . MET A 1 85 ? 3.744 -9.316 5.522 1.00 60.69 85 MET A O 1
ATOM 698 N N . GLU A 1 86 ? 5.464 -8.513 6.716 1.00 66.00 86 GLU A N 1
ATOM 699 C CA . GLU A 1 86 ? 4.819 -7.229 6.978 1.00 66.00 86 GLU A CA 1
ATOM 700 C C . GLU A 1 86 ? 4.587 -6.532 5.628 1.00 66.00 86 GLU A C 1
ATOM 702 O O . GLU A 1 86 ? 5.520 -6.373 4.845 1.00 66.00 86 GLU A O 1
ATOM 707 N N . CYS A 1 87 ? 3.349 -6.141 5.315 1.00 67.56 87 CYS A N 1
ATOM 708 C CA . CYS A 1 87 ? 2.990 -5.651 3.977 1.00 67.56 87 CYS A CA 1
ATOM 709 C C . CYS A 1 87 ? 3.843 -4.465 3.508 1.00 67.56 87 CYS A C 1
ATOM 711 O O . CYS A 1 87 ? 4.111 -4.339 2.320 1.00 67.56 87 CYS A O 1
ATOM 713 N N . TYR A 1 88 ? 4.354 -3.640 4.427 1.00 66.50 88 TYR A N 1
ATOM 714 C CA . TYR A 1 88 ? 5.311 -2.588 4.072 1.00 66.50 88 TYR A CA 1
ATOM 715 C C . TYR A 1 88 ? 6.681 -3.140 3.631 1.00 66.50 88 TYR A C 1
ATOM 717 O O . TYR A 1 88 ? 7.305 -2.547 2.760 1.00 66.50 88 TYR A O 1
ATOM 725 N N . LEU A 1 89 ? 7.156 -4.259 4.195 1.00 71.62 89 LEU A N 1
ATOM 726 C CA . LEU A 1 89 ? 8.382 -4.929 3.743 1.00 71.62 89 LEU A CA 1
ATOM 727 C C . LEU A 1 89 ? 8.184 -5.511 2.350 1.00 71.62 89 LEU A C 1
ATOM 729 O O . LEU A 1 89 ? 9.099 -5.451 1.532 1.00 71.62 89 LEU A O 1
ATOM 733 N N . PHE A 1 90 ? 6.991 -6.039 2.073 1.00 75.69 90 PHE A N 1
ATOM 734 C CA . PHE A 1 90 ? 6.631 -6.476 0.730 1.00 75.69 90 PHE A CA 1
ATOM 735 C C . PHE A 1 90 ? 6.669 -5.314 -0.264 1.00 75.69 90 PHE A C 1
ATOM 737 O O . PHE A 1 90 ? 7.328 -5.432 -1.291 1.00 75.69 90 PHE A O 1
ATOM 744 N N . PHE A 1 91 ? 6.048 -4.177 0.068 1.00 75.88 91 PHE A N 1
ATOM 745 C CA . PHE A 1 91 ? 6.094 -2.980 -0.775 1.00 75.88 91 PHE A CA 1
ATOM 746 C C . PHE A 1 91 ? 7.505 -2.478 -1.009 1.00 75.88 91 PHE A C 1
ATOM 748 O O . PHE A 1 91 ? 7.902 -2.344 -2.158 1.00 75.88 91 PHE A O 1
ATOM 755 N N . ASN A 1 92 ? 8.280 -2.310 0.059 1.00 75.94 92 ASN A N 1
ATOM 756 C CA . ASN A 1 92 ? 9.668 -1.885 -0.044 1.00 75.94 92 ASN A CA 1
ATOM 757 C C . ASN A 1 92 ? 10.481 -2.860 -0.916 1.00 75.94 92 ASN A C 1
ATOM 759 O O . ASN A 1 92 ? 11.329 -2.457 -1.701 1.00 75.94 92 ASN A O 1
ATOM 763 N N . SER A 1 93 ? 10.184 -4.163 -0.840 1.00 80.31 93 SER A N 1
ATOM 764 C CA . SER A 1 93 ? 10.827 -5.164 -1.698 1.00 80.31 93 SER A CA 1
ATOM 765 C C . SER A 1 93 ? 10.420 -5.032 -3.169 1.00 80.31 93 SER A C 1
ATOM 767 O O . SER A 1 93 ? 11.257 -5.256 -4.037 1.00 80.31 93 SER A O 1
ATOM 769 N N . ILE A 1 94 ? 9.166 -4.681 -3.473 1.00 79.75 94 ILE A N 1
ATOM 770 C CA . ILE A 1 94 ? 8.731 -4.401 -4.850 1.00 79.75 94 ILE A CA 1
ATOM 771 C C . ILE A 1 94 ? 9.373 -3.107 -5.354 1.00 79.75 94 ILE A C 1
ATOM 773 O O . ILE A 1 94 ? 9.893 -3.102 -6.465 1.00 79.75 94 ILE A O 1
ATOM 777 N N . GLU A 1 95 ? 9.369 -2.042 -4.551 1.00 77.69 95 GLU A N 1
ATOM 778 C CA . GLU A 1 95 ? 9.955 -0.738 -4.884 1.00 77.69 95 GLU A CA 1
ATOM 779 C C . GLU A 1 95 ? 11.432 -0.884 -5.250 1.00 77.69 95 GLU A C 1
ATOM 781 O O . GLU A 1 95 ? 11.802 -0.605 -6.388 1.00 77.69 95 GLU A O 1
ATOM 786 N N . ILE A 1 96 ? 12.238 -1.470 -4.357 1.00 79.88 96 ILE A N 1
ATOM 787 C CA . ILE A 1 96 ? 13.672 -1.710 -4.588 1.00 79.88 96 ILE A CA 1
ATOM 788 C C . ILE A 1 96 ? 13.900 -2.516 -5.872 1.00 79.88 96 ILE A C 1
ATOM 790 O O . ILE A 1 96 ? 14.787 -2.209 -6.663 1.00 79.88 96 ILE A O 1
ATOM 794 N N . ARG A 1 97 ? 13.098 -3.561 -6.118 1.00 79.31 97 ARG A N 1
ATOM 795 C CA . ARG A 1 97 ? 13.244 -4.375 -7.335 1.00 79.31 97 ARG A CA 1
ATOM 796 C C . ARG A 1 97 ? 12.837 -3.632 -8.597 1.00 79.31 97 ARG A C 1
ATOM 798 O O . ARG A 1 97 ? 13.421 -3.873 -9.649 1.00 79.31 97 ARG A O 1
ATOM 805 N N . THR A 1 98 ? 11.845 -2.761 -8.497 1.00 76.19 98 THR A N 1
ATOM 806 C CA . THR A 1 98 ? 11.390 -1.928 -9.608 1.00 76.19 98 THR A CA 1
ATOM 807 C C . THR A 1 98 ? 12.467 -0.915 -9.991 1.00 76.19 98 THR A C 1
ATOM 809 O O . THR A 1 98 ? 12.762 -0.765 -11.178 1.00 76.19 98 THR A O 1
ATOM 812 N N . GLU A 1 99 ? 13.100 -0.298 -8.991 1.00 75.56 99 GLU A N 1
ATOM 813 C CA . GLU A 1 99 ? 14.257 0.588 -9.156 1.00 75.56 99 GLU A CA 1
ATOM 814 C C . GLU A 1 99 ? 15.444 -0.161 -9.786 1.00 75.56 99 GLU A C 1
ATOM 816 O O . GLU A 1 99 ? 15.903 0.227 -10.861 1.00 75.56 99 GLU A O 1
ATOM 821 N N . ASP A 1 100 ? 15.857 -1.300 -9.208 1.00 75.38 100 ASP A N 1
ATOM 822 C CA . ASP A 1 100 ? 16.953 -2.147 -9.718 1.00 75.38 100 ASP A CA 1
ATOM 823 C C . ASP A 1 100 ? 16.775 -2.495 -11.211 1.00 75.38 100 ASP A C 1
ATOM 825 O O . ASP A 1 100 ? 17.729 -2.488 -11.995 1.00 75.38 100 ASP A O 1
ATOM 829 N N . MET A 1 101 ? 15.549 -2.851 -11.616 1.00 72.56 101 MET A N 1
ATOM 830 C CA . MET A 1 101 ? 15.236 -3.230 -12.996 1.00 72.56 101 MET A CA 1
ATOM 831 C C . MET A 1 101 ? 15.401 -2.066 -13.969 1.00 72.56 101 MET A C 1
ATOM 833 O O . MET A 1 101 ? 15.897 -2.260 -15.082 1.00 72.56 101 MET A O 1
ATOM 837 N N . CYS A 1 102 ? 14.985 -0.874 -13.556 1.00 67.19 102 CYS A N 1
ATOM 838 C CA . CYS A 1 102 ? 15.044 0.307 -14.401 1.00 67.19 102 CYS A CA 1
ATOM 839 C C . CYS A 1 102 ? 16.480 0.824 -14.517 1.00 67.19 102 CYS A C 1
ATOM 841 O O . CYS A 1 102 ? 16.921 1.105 -15.632 1.00 67.19 102 CYS A O 1
ATOM 843 N N . ASP A 1 103 ? 17.248 0.788 -13.427 1.00 69.00 103 ASP A N 1
ATOM 844 C CA . ASP A 1 103 ? 18.675 1.132 -13.404 1.00 69.00 103 ASP A CA 1
ATOM 845 C C . ASP A 1 103 ? 19.522 0.195 -14.276 1.00 69.00 103 ASP A C 1
ATOM 847 O O . ASP A 1 103 ? 20.455 0.628 -14.960 1.00 69.00 103 ASP A O 1
ATOM 851 N N . ALA A 1 104 ? 19.187 -1.099 -14.297 1.00 63.31 104 ALA A N 1
ATOM 852 C CA . ALA A 1 104 ? 19.849 -2.082 -15.152 1.00 63.31 104 ALA A CA 1
ATOM 853 C C . ALA A 1 104 ? 19.522 -1.889 -16.644 1.00 63.31 104 ALA A C 1
ATOM 855 O O . ALA A 1 104 ? 20.317 -2.254 -17.519 1.00 63.31 104 ALA A O 1
ATOM 856 N N . SER A 1 105 ? 18.363 -1.308 -16.958 1.00 58.97 105 SER A N 1
ATOM 857 C CA . SER A 1 105 ? 17.969 -0.982 -18.322 1.00 58.97 105 SER A CA 1
ATOM 858 C C . SER A 1 105 ? 18.493 0.403 -18.710 1.00 58.97 105 SER A C 1
ATOM 860 O O . SER A 1 105 ? 17.845 1.424 -18.520 1.00 58.97 105 SER A O 1
ATOM 862 N N . THR A 1 106 ? 19.658 0.447 -19.354 1.00 52.38 106 THR A N 1
ATOM 863 C CA . THR A 1 106 ? 20.331 1.661 -19.878 1.00 52.38 106 THR A CA 1
ATOM 864 C C . THR A 1 106 ? 19.488 2.561 -20.803 1.00 52.38 106 THR A C 1
ATOM 866 O O . THR A 1 106 ? 19.974 3.586 -21.273 1.00 52.38 106 THR A O 1
ATOM 869 N N . SER A 1 107 ? 18.237 2.191 -21.087 1.00 51.88 107 SER A N 1
ATOM 870 C CA . SER A 1 107 ? 17.266 2.948 -21.888 1.00 51.88 107 SER A CA 1
ATOM 871 C C . SER A 1 107 ? 16.404 3.904 -21.056 1.00 51.88 107 SER A C 1
ATOM 873 O O . SER A 1 107 ? 15.847 4.848 -21.612 1.00 51.88 107 SER A O 1
ATOM 875 N N . TYR A 1 108 ? 16.298 3.675 -19.746 1.00 50.00 108 TYR A N 1
ATOM 876 C CA . TYR A 1 108 ? 15.510 4.492 -18.833 1.00 50.00 108 TYR A CA 1
ATOM 877 C C . TYR A 1 108 ? 16.475 5.199 -17.889 1.00 50.00 108 TYR A C 1
ATOM 879 O O . TYR A 1 108 ? 16.790 4.725 -16.805 1.00 50.00 108 TYR A O 1
ATOM 887 N N . HIS A 1 109 ? 17.001 6.347 -18.316 1.00 48.84 109 HIS A N 1
ATOM 888 C CA . HIS A 1 109 ? 17.559 7.279 -17.343 1.00 48.84 109 HIS A CA 1
ATOM 889 C C . HIS A 1 109 ? 16.460 7.569 -16.316 1.00 48.84 109 HIS A C 1
ATOM 891 O O . HIS A 1 109 ? 15.348 7.900 -16.722 1.00 48.84 109 HIS A O 1
ATOM 897 N N . ILE A 1 110 ? 16.757 7.397 -15.026 1.00 51.69 110 ILE A N 1
ATOM 898 C CA . ILE A 1 110 ? 15.835 7.661 -13.919 1.00 51.69 110 ILE A CA 1
ATOM 899 C C . ILE A 1 110 ? 15.353 9.111 -14.049 1.00 51.69 110 ILE A C 1
ATOM 901 O O . ILE A 1 110 ? 16.068 10.056 -13.716 1.00 51.69 110 ILE A O 1
ATOM 905 N N . VAL A 1 111 ? 14.168 9.294 -14.617 1.00 53.16 111 VAL A N 1
ATOM 906 C CA . VAL A 1 111 ? 13.460 10.569 -14.643 1.00 53.16 111 VAL A CA 1
ATOM 907 C C . VAL A 1 111 ? 12.416 10.473 -13.545 1.00 53.16 111 VAL A C 1
ATOM 909 O O . VAL A 1 111 ? 11.617 9.533 -13.535 1.00 53.16 111 VAL A O 1
ATOM 912 N N . ASP A 1 112 ? 12.432 11.438 -12.625 1.00 55.75 112 ASP A N 1
ATOM 913 C CA . ASP A 1 112 ? 11.397 11.584 -11.603 1.00 55.75 112 ASP A CA 1
ATOM 914 C C . ASP A 1 112 ? 10.006 11.478 -12.254 1.00 55.75 112 ASP A C 1
ATOM 916 O O . ASP A 1 112 ? 9.682 12.220 -13.184 1.00 55.75 112 ASP A O 1
ATOM 920 N N . GLY A 1 113 ? 9.188 10.531 -11.783 1.00 59.97 113 GLY A N 1
ATOM 921 C CA . GLY A 1 113 ? 7.828 10.306 -12.284 1.00 59.97 113 GLY A CA 1
ATOM 922 C C . GLY A 1 113 ? 7.650 9.180 -13.312 1.00 59.97 113 GLY A C 1
ATOM 923 O O . GLY A 1 113 ? 6.534 9.010 -13.802 1.00 59.97 113 GLY A O 1
ATOM 924 N N . LEU A 1 114 ? 8.688 8.389 -13.622 1.00 64.62 114 LEU A N 1
ATOM 925 C CA . LEU A 1 114 ? 8.550 7.159 -14.427 1.00 64.62 114 LEU A CA 1
ATOM 926 C C . LEU A 1 114 ? 8.004 5.951 -13.647 1.00 64.62 114 LEU A C 1
ATOM 928 O O . LEU A 1 114 ? 7.641 4.948 -14.261 1.00 64.62 114 LEU A O 1
ATOM 932 N N . TYR A 1 115 ? 7.903 6.052 -12.322 1.00 69.69 115 TYR A N 1
ATOM 933 C CA . TYR A 1 115 ? 7.397 4.986 -11.458 1.00 69.69 115 TYR A CA 1
ATOM 934 C C . TYR A 1 115 ? 5.994 5.320 -10.947 1.00 69.69 115 TYR A C 1
ATOM 936 O O . TYR A 1 115 ? 5.701 6.496 -10.698 1.00 69.69 115 TYR A O 1
ATOM 944 N N . PRO A 1 116 ? 5.106 4.322 -10.802 1.00 75.06 116 PRO A N 1
ATOM 945 C CA . PRO A 1 116 ? 3.921 4.510 -9.989 1.00 75.06 116 PRO A CA 1
ATOM 946 C C . PRO A 1 116 ? 4.330 4.541 -8.514 1.00 75.06 116 PRO A C 1
ATOM 948 O O . PRO A 1 116 ? 5.221 3.805 -8.091 1.00 75.06 116 PRO A O 1
ATOM 951 N N . ASP A 1 117 ? 3.629 5.339 -7.721 1.00 78.88 117 ASP A N 1
ATOM 952 C CA . ASP A 1 117 ? 3.672 5.190 -6.271 1.00 78.88 117 ASP A CA 1
ATOM 953 C C . ASP A 1 117 ? 3.112 3.811 -5.896 1.00 78.88 117 ASP A C 1
ATOM 955 O O . ASP A 1 117 ? 2.173 3.320 -6.532 1.00 78.88 117 ASP A O 1
ATOM 959 N N . PHE A 1 118 ? 3.622 3.192 -4.836 1.00 78.69 118 PHE A N 1
ATOM 960 C CA . PHE A 1 118 ? 3.018 1.984 -4.285 1.00 78.69 118 PHE A CA 1
ATOM 961 C C . PHE A 1 118 ? 2.239 2.309 -3.012 1.00 78.69 118 PHE A C 1
ATOM 963 O O . PHE A 1 118 ? 2.734 2.961 -2.096 1.00 78.69 118 PHE A O 1
ATOM 970 N N . GLY A 1 119 ? 0.986 1.858 -2.956 1.00 80.25 119 GLY A N 1
ATOM 971 C CA . GLY A 1 119 ? 0.079 2.172 -1.859 1.00 80.25 119 GLY A CA 1
ATOM 972 C C . GLY A 1 119 ? -0.656 0.949 -1.324 1.00 80.25 119 GLY A C 1
ATOM 973 O O . GLY A 1 119 ? -0.974 0.018 -2.062 1.00 80.25 119 GLY A O 1
ATOM 974 N N . LEU A 1 120 ? -0.989 0.971 -0.034 1.00 82.81 120 LEU A N 1
ATOM 975 C CA . LEU A 1 120 ? -1.715 -0.101 0.649 1.00 82.81 120 LEU A CA 1
ATOM 976 C C . LEU A 1 120 ? -3.119 0.346 1.046 1.00 82.81 120 LEU A C 1
ATOM 978 O O . LEU A 1 120 ? -3.282 1.393 1.671 1.00 82.81 120 LEU A O 1
ATOM 982 N N . LEU A 1 121 ? -4.122 -0.475 0.741 1.00 86.56 121 LEU A N 1
ATOM 983 C CA . LEU A 1 121 ? -5.504 -0.292 1.173 1.00 86.56 121 LEU A CA 1
ATOM 984 C C . LEU A 1 121 ? -5.914 -1.394 2.155 1.00 86.56 121 LEU A C 1
ATOM 986 O O . LEU A 1 121 ? -5.787 -2.583 1.864 1.00 86.56 121 LEU A O 1
ATOM 990 N N . ALA A 1 122 ? -6.478 -0.998 3.293 1.00 86.00 122 ALA A N 1
ATOM 991 C CA . ALA A 1 122 ? -7.245 -1.886 4.158 1.00 86.00 122 ALA A CA 1
ATOM 992 C C . ALA A 1 122 ? -8.696 -1.970 3.666 1.00 86.00 122 ALA A C 1
ATOM 994 O O . ALA A 1 122 ? -9.248 -0.972 3.197 1.00 86.00 122 ALA A O 1
ATOM 995 N N . CYS A 1 123 ? -9.324 -3.140 3.810 1.00 86.44 123 CYS A N 1
ATOM 996 C CA . CYS A 1 123 ? -10.722 -3.362 3.439 1.00 86.44 123 CYS A CA 1
ATOM 997 C C . CYS A 1 123 ? -11.605 -3.583 4.679 1.00 86.44 123 CYS A C 1
ATOM 999 O O . CYS A 1 123 ? -11.444 -4.559 5.426 1.00 86.44 123 CYS A O 1
ATOM 1001 N N . GLU A 1 124 ? -12.589 -2.703 4.854 1.00 81.56 124 GLU A N 1
ATOM 1002 C CA . GLU A 1 124 ? -13.623 -2.778 5.886 1.00 81.56 124 GLU A CA 1
ATOM 1003 C C . GLU A 1 124 ? -14.987 -3.090 5.248 1.00 81.56 124 GLU A C 1
ATOM 1005 O O . GLU A 1 124 ? -15.340 -2.541 4.201 1.00 81.56 124 GLU A O 1
ATOM 1010 N N . GLU A 1 125 ? -15.749 -3.988 5.877 1.00 74.94 125 GLU A N 1
ATOM 1011 C CA . GLU A 1 125 ? -17.172 -4.167 5.571 1.00 74.94 125 GLU A CA 1
ATOM 1012 C C . GLU A 1 125 ? -17.944 -2.977 6.158 1.00 74.94 125 GLU A C 1
ATOM 1014 O O . GLU A 1 125 ? -17.632 -2.534 7.269 1.00 74.94 125 GLU A O 1
ATOM 1019 N N . TYR A 1 126 ? -18.883 -2.426 5.384 1.00 61.31 126 TYR A N 1
ATOM 1020 C CA . TYR A 1 126 ? -19.688 -1.258 5.749 1.00 61.31 126 TYR A CA 1
ATOM 1021 C C . TYR A 1 126 ? -21.120 -1.659 6.104 1.00 61.31 126 TYR A C 1
ATOM 1023 O O . TYR A 1 126 ? -21.715 -2.444 5.330 1.00 61.31 126 TYR A O 1
#

Radius of gyration: 16.42 Å; Cα contacts (8 Å, |Δi|>4): 154; chains: 1; bounding box: 41×35×42 Å

Sequence (126 aa):
MDSIEILQSLGYLAVNAKIEGNIDTFWLIDYCIKRRAHVPTKKQANLPPPRVSYQDGRRFIEVLSPYGRDSPWQQSYEVGEDERMECYLFFNSIEIRTEDMCDASTSYHIVDGLYPDFGLLACEEY

Foldseek 3Di:
DDPLVVLLVLLVVQLCCCVPVVAQEDEDEDQQKDFDPDDQDPVRVPDDAFDWDDDPQKIKTWFDDDPDVRGRMDGHPVDDPVNDPPVVNSVVSSVVSSVVVQVVPPVRDDDPRSGHHYTYIYIDRD

Solvent-accessible surface area (backbone atoms only — not comparable to full-atom values): 7576 Å² total; per-residue (Å²): 132,57,74,66,59,52,34,44,52,51,21,53,52,43,39,50,38,19,72,77,64,69,39,64,60,50,73,48,75,41,73,52,33,41,74,53,98,66,82,76,49,77,70,59,69,71,47,79,81,63,60,70,50,76,57,94,72,29,38,36,33,45,58,78,81,69,82,48,96,86,34,63,57,41,70,48,86,86,61,57,84,91,73,68,71,54,68,66,60,54,48,51,50,27,50,55,39,33,49,53,54,40,68,71,37,86,85,47,73,91,51,94,78,59,60,36,45,81,44,44,27,30,52,42,86,109

Mean predicted aligned error: 9.23 Å

Nearest PDB structures (foldseek):
  8cmn-assembly1_AA  TM=4.186E-01  e=9.845E+00  Sulfolobus acidocaldarius DSM 639
  5x6u-assembly1_B  TM=2.823E-01  e=9.217E+00  Homo sapiens
  1ak5-assembly1_A  TM=2.997E-01  e=9.217E+00  Tritrichomonas suis
  4kqe-assembly1_A-2  TM=1.462E-01  e=5.090E+00  Homo sapiens